Protein AF-U6J252-F1 (afdb_monomer)

pLDDT: mean 81.03, std 19.8, range [37.69, 96.62]

Foldseek 3Di:
DDDPPPPPCVLPPPDDDDDDDDDPCPVLDDCLVVLLSVCVVVPHDNDDDSVVSSVVRVVVVVVVVVLVVQLCVVDDPPDGDPVSSLVVCVVPVVSNVVSVVVVVVVVVVVVVVVVVVPPD

Nearest PDB structures (foldseek):
  7egd-assembly1_m  TM=9.680E-01  e=7.980E-07  Homo sapiens
  7v9s-assembly1_U  TM=6.572E-01  e=6.995E-01  Homo sapiens
  8vfz-assembly1_G  TM=6.528E-01  e=1.708E+00  Homo sapiens
  7xfh-assembly1_A  TM=8.106E-01  e=4.168E+00  Xenopus laevis

Mean predicted aligned error: 11.98 Å

Secondary structure (DSSP, 8-state):
-------GGGGG----------TTTTTS-SSHHHHHHHHHHTT--SS--HHHHHHHHHHHHHHHHHHHHHHHHHSBTTB--HHHHHHHHTTSHHHHHHHHHHHHHHHHHHHHHHHHHT--

Sequence (120 aa):
MANSELPSSDIFGVDGDQDASGSGDKKKHLFLK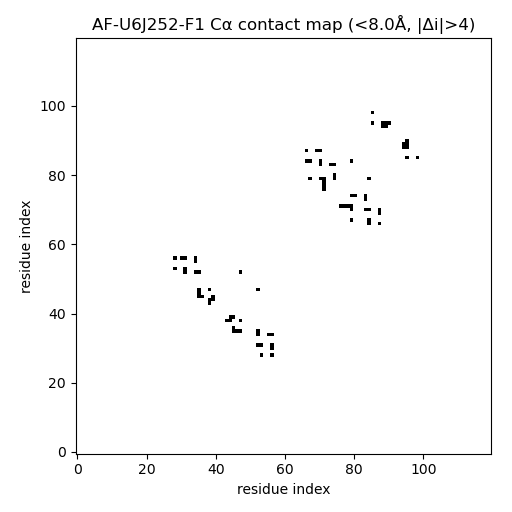DIRAMLYGFGDVENPLPETVAMVEEIAVQYILDMTRRSMEIGRVGKITVEDIAYLVRSDPRKFSRAKELLLLSEELNKAKKAFDNDF

Solvent-accessible surface area (backbone atoms only — not comparable to full-atom values): 7523 Å² total; per-residue (Å²): 139,79,88,78,78,76,70,78,66,67,85,71,62,81,73,75,94,78,81,92,83,72,97,76,63,68,81,79,60,87,49,56,71,59,48,45,54,48,42,30,75,75,71,49,58,86,78,64,57,69,67,57,40,52,51,53,47,52,53,50,53,51,51,50,52,56,49,53,53,54,24,47,74,75,40,53,86,96,49,80,54,70,64,39,51,52,59,70,41,54,84,39,66,67,61,32,52,50,52,53,53,54,52,53,51,53,49,52,52,53,52,53,54,55,55,63,69,68,75,113

Structure (mmCIF, N/CA/C/O backbone):
data_AF-U6J252-F1
#
_entry.id   AF-U6J252-F1
#
loop_
_atom_site.group_PDB
_atom_site.id
_atom_site.type_symbol
_atom_site.label_atom_id
_atom_site.label_alt_id
_atom_site.label_comp_id
_atom_site.label_asym_id
_atom_site.label_entity_id
_atom_site.label_seq_id
_atom_site.pdbx_PDB_ins_code
_atom_site.Cartn_x
_atom_site.Cartn_y
_atom_site.Cartn_z
_atom_site.occupancy
_atom_site.B_iso_or_equiv
_atom_site.auth_seq_id
_atom_site.auth_comp_id
_atom_site.auth_asym_id
_atom_site.auth_atom_id
_atom_site.pdbx_PDB_model_num
ATOM 1 N N . MET A 1 1 ? 26.983 24.052 -18.648 1.00 41.78 1 MET A N 1
ATOM 2 C CA . MET A 1 1 ? 26.244 24.050 -17.370 1.00 41.78 1 MET A CA 1
ATOM 3 C C . MET A 1 1 ? 24.883 24.658 -17.647 1.00 41.78 1 MET A C 1
ATOM 5 O O . MET A 1 1 ? 24.788 25.870 -17.754 1.00 41.78 1 MET A O 1
ATOM 9 N N . ALA A 1 2 ? 23.877 23.822 -17.887 1.00 40.25 2 ALA A N 1
ATOM 10 C CA . ALA A 1 2 ? 22.489 24.252 -17.997 1.00 40.25 2 ALA A CA 1
ATOM 11 C C . ALA A 1 2 ? 21.731 23.495 -16.907 1.00 40.25 2 ALA A C 1
ATOM 13 O O . ALA A 1 2 ? 21.535 22.288 -17.018 1.00 40.25 2 ALA A O 1
ATOM 14 N N . ASN A 1 3 ? 21.424 24.193 -15.816 1.00 46.53 3 ASN A N 1
ATOM 15 C CA . ASN A 1 3 ? 20.520 23.704 -14.787 1.00 46.53 3 ASN A CA 1
ATOM 16 C C . ASN A 1 3 ? 19.107 23.789 -15.364 1.00 46.53 3 ASN A C 1
ATOM 18 O O . ASN A 1 3 ? 18.544 24.877 -15.448 1.00 46.53 3 ASN A O 1
ATOM 22 N N . SER A 1 4 ? 18.555 22.661 -15.800 1.00 54.59 4 SER A N 1
ATOM 23 C CA . SER A 1 4 ? 17.115 22.517 -15.995 1.00 54.59 4 SER A CA 1
ATOM 24 C C . SER A 1 4 ? 16.532 21.958 -14.701 1.00 54.59 4 SER A C 1
ATOM 26 O O . SER A 1 4 ? 16.404 20.745 -14.537 1.00 54.59 4 SER A O 1
ATOM 28 N N . GLU A 1 5 ? 16.258 22.847 -13.748 1.00 51.69 5 GLU A N 1
ATOM 29 C CA . GLU A 1 5 ? 15.379 22.527 -12.626 1.00 51.69 5 GLU A CA 1
ATOM 30 C C . GLU A 1 5 ? 13.994 22.232 -13.210 1.00 51.69 5 GLU A C 1
ATOM 32 O O . GLU A 1 5 ? 13.356 23.104 -13.801 1.00 51.69 5 GLU A O 1
ATOM 37 N N . LEU A 1 6 ? 13.570 20.971 -13.121 1.00 52.50 6 LEU A N 1
ATOM 38 C CA . LEU A 1 6 ? 12.207 20.570 -13.450 1.00 52.50 6 LEU A CA 1
ATOM 39 C C . LEU A 1 6 ? 11.259 21.269 -12.462 1.00 52.50 6 LEU A C 1
ATOM 41 O O . LEU A 1 6 ? 11.499 21.195 -11.252 1.00 52.50 6 LEU A O 1
ATOM 45 N N . PRO A 1 7 ? 10.210 21.964 -12.930 1.00 41.97 7 PRO A N 1
ATOM 46 C CA . PRO A 1 7 ? 9.266 22.610 -12.035 1.00 41.97 7 PRO A CA 1
ATOM 47 C C . PRO A 1 7 ? 8.519 21.554 -11.210 1.00 41.97 7 PRO A C 1
ATOM 49 O O . PRO A 1 7 ? 7.926 20.619 -11.741 1.00 41.97 7 PRO A O 1
ATOM 52 N N . SER A 1 8 ? 8.509 21.730 -9.887 1.00 52.59 8 SER A N 1
ATOM 53 C CA . SER A 1 8 ? 7.848 20.841 -8.916 1.00 52.59 8 SER A CA 1
ATOM 54 C C . SER A 1 8 ? 6.324 20.703 -9.094 1.00 52.59 8 SER A C 1
ATOM 56 O O . SER A 1 8 ? 5.690 19.976 -8.331 1.00 52.59 8 SER A O 1
ATOM 58 N N . SER A 1 9 ? 5.722 21.400 -10.063 1.00 44.91 9 SER A N 1
ATOM 59 C CA . SER A 1 9 ? 4.288 21.359 -10.368 1.00 44.91 9 SER A CA 1
ATOM 60 C C . SER A 1 9 ? 3.827 20.031 -10.965 1.00 44.91 9 SER A C 1
ATOM 62 O O . SER A 1 9 ? 2.656 19.689 -10.820 1.00 44.91 9 SER A O 1
ATOM 64 N N . ASP A 1 10 ? 4.732 19.263 -11.573 1.00 47.28 10 ASP A N 1
ATOM 65 C CA . ASP A 1 10 ? 4.345 18.078 -12.349 1.00 47.28 10 ASP A CA 1
ATOM 66 C C . ASP A 1 10 ? 4.306 16.795 -11.501 1.00 47.28 10 ASP A C 1
ATOM 68 O O . ASP A 1 10 ? 3.732 15.790 -11.910 1.00 47.28 10 ASP A O 1
ATOM 72 N N . ILE A 1 11 ? 4.832 16.831 -10.270 1.00 52.94 11 ILE A N 1
ATOM 73 C CA . ILE A 1 11 ? 4.770 15.691 -9.333 1.00 52.94 11 ILE A CA 1
ATOM 74 C C . ILE A 1 11 ? 3.345 15.460 -8.799 1.00 52.94 11 ILE A C 1
ATOM 76 O O . ILE A 1 11 ? 2.997 14.334 -8.447 1.00 52.94 11 ILE A O 1
ATOM 80 N N . PHE A 1 12 ? 2.506 16.499 -8.764 1.00 42.56 12 PHE A N 1
ATOM 81 C CA . PHE A 1 12 ? 1.116 16.422 -8.296 1.00 42.56 12 PHE A CA 1
ATOM 82 C C . PHE A 1 12 ? 0.128 16.972 -9.329 1.00 42.56 12 PHE A C 1
ATOM 84 O O . PHE A 1 12 ? -0.877 17.583 -8.963 1.00 42.56 12 PHE A O 1
ATOM 91 N N . GLY A 1 13 ? 0.411 16.757 -10.618 1.00 38.47 13 GLY A N 1
ATOM 92 C CA . GLY A 1 13 ? -0.493 17.093 -11.713 1.00 38.47 13 GLY A CA 1
ATOM 93 C C . GLY A 1 13 ? -1.858 16.417 -11.548 1.00 38.47 13 GLY A C 1
ATOM 94 O O . GLY A 1 13 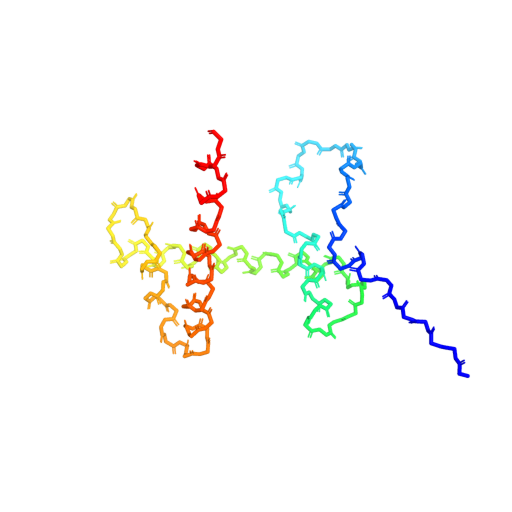? -2.071 15.267 -11.943 1.00 38.47 13 GLY A O 1
ATOM 95 N N . VAL A 1 14 ? -2.807 17.152 -10.963 1.00 47.25 14 VAL A N 1
ATOM 96 C CA . VAL A 1 14 ? -4.243 16.915 -11.122 1.00 47.25 14 VAL A CA 1
ATOM 97 C C . VAL A 1 14 ? -4.568 17.266 -12.570 1.00 47.25 14 VAL A C 1
ATOM 99 O O . VAL A 1 14 ? -5.010 18.370 -12.876 1.00 47.25 14 VAL A O 1
ATOM 102 N N . ASP A 1 15 ? -4.287 16.337 -13.482 1.00 48.25 15 ASP A N 1
ATOM 103 C CA . ASP A 1 15 ? -4.800 16.441 -14.842 1.00 48.25 15 ASP A CA 1
ATOM 104 C C . ASP A 1 15 ? -6.308 16.256 -14.783 1.00 48.25 15 ASP A C 1
ATOM 106 O O . ASP A 1 15 ? -6.813 15.217 -14.346 1.00 48.25 15 ASP A O 1
ATOM 110 N N . GLY A 1 16 ? -7.002 17.312 -15.193 1.00 42.09 16 GLY A N 1
ATOM 111 C CA . GLY A 1 16 ? -8.436 17.320 -15.387 1.00 42.09 16 GLY A CA 1
ATOM 112 C C . GLY A 1 16 ? -8.872 16.198 -16.322 1.00 42.09 16 GLY A C 1
ATOM 113 O O . GLY A 1 16 ? -8.237 15.906 -17.333 1.00 42.09 16 GLY A O 1
ATOM 114 N N . ASP A 1 17 ? -9.989 15.592 -15.945 1.00 49.16 17 ASP A N 1
ATOM 115 C CA . ASP A 1 17 ? -10.682 14.524 -16.645 1.00 49.16 17 ASP A CA 1
ATOM 116 C C . ASP A 1 17 ? -11.110 15.001 -18.048 1.00 49.16 17 ASP A C 1
ATOM 118 O O . ASP A 1 17 ? -12.116 15.694 -18.215 1.00 49.16 17 ASP A O 1
ATOM 122 N N . GLN A 1 18 ? -10.322 14.664 -19.069 1.00 48.84 18 GLN A N 1
ATOM 123 C CA . GLN A 1 18 ? -10.722 14.713 -20.474 1.00 48.84 18 GLN A CA 1
ATOM 124 C C . GLN A 1 18 ? -10.250 13.425 -21.145 1.00 48.84 18 GLN A C 1
ATOM 126 O O . GLN A 1 18 ? -9.094 13.304 -21.523 1.00 48.84 18 GLN A O 1
ATOM 131 N N . ASP A 1 19 ? -11.145 12.431 -21.194 1.00 40.19 19 ASP A N 1
ATOM 132 C CA . ASP A 1 19 ? -11.580 11.826 -22.460 1.00 40.19 19 ASP A CA 1
ATOM 133 C C . ASP A 1 19 ? -12.733 10.811 -22.264 1.00 40.19 19 ASP A C 1
ATOM 135 O O . ASP A 1 19 ? -12.671 9.795 -21.553 1.00 40.19 19 ASP A O 1
ATOM 139 N N . ALA A 1 20 ? -13.846 11.101 -22.942 1.00 54.34 20 ALA A N 1
ATOM 140 C CA . ALA A 1 20 ? -14.987 10.213 -23.138 1.00 54.34 20 ALA A CA 1
ATOM 141 C C . ALA A 1 20 ? -14.618 9.128 -24.170 1.00 54.34 20 ALA A C 1
ATOM 143 O O . ALA A 1 20 ? -14.173 9.439 -25.268 1.00 54.34 20 ALA A O 1
ATOM 144 N N . SER A 1 21 ? -14.760 7.831 -23.874 1.00 41.72 21 SER A N 1
ATOM 145 C CA . SER A 1 21 ? -15.844 6.990 -24.422 1.00 41.72 21 SER A CA 1
ATOM 146 C C . SER A 1 21 ? -15.601 5.516 -24.027 1.00 41.72 21 SER A C 1
ATOM 148 O O . SER A 1 21 ? -14.462 5.064 -24.013 1.00 41.72 21 SER A O 1
ATOM 150 N N . GLY A 1 22 ? -16.656 4.768 -23.667 1.00 37.69 22 GLY A N 1
ATOM 151 C CA . GLY A 1 22 ? -16.598 3.321 -23.365 1.00 37.69 22 GLY A CA 1
ATOM 152 C C . GLY A 1 22 ? -17.063 2.953 -21.947 1.00 37.69 22 GLY A C 1
ATOM 153 O O . GLY A 1 22 ? -16.313 3.061 -20.983 1.00 37.69 22 GLY A O 1
ATOM 154 N N . SER A 1 23 ? -18.320 2.520 -21.807 1.00 49.50 23 SER A N 1
ATOM 155 C CA . SER A 1 23 ? -19.029 2.340 -20.522 1.00 49.50 23 SER A CA 1
ATOM 156 C C . SER A 1 23 ? -18.938 0.919 -19.915 1.00 49.50 23 SER A C 1
ATOM 158 O O . SER A 1 23 ? -19.748 0.556 -19.069 1.00 49.50 23 SER A O 1
ATOM 160 N N . GLY A 1 24 ? -17.967 0.091 -20.326 1.00 48.09 24 GLY A N 1
ATOM 161 C CA . GLY A 1 24 ? -17.839 -1.306 -19.861 1.00 48.09 24 GLY A CA 1
ATOM 162 C C . GLY A 1 24 ? -16.556 -1.618 -19.084 1.00 48.09 24 GLY A C 1
ATOM 163 O O . GLY A 1 24 ? -16.600 -2.307 -18.067 1.00 48.09 24 GLY A O 1
ATOM 164 N N . ASP A 1 2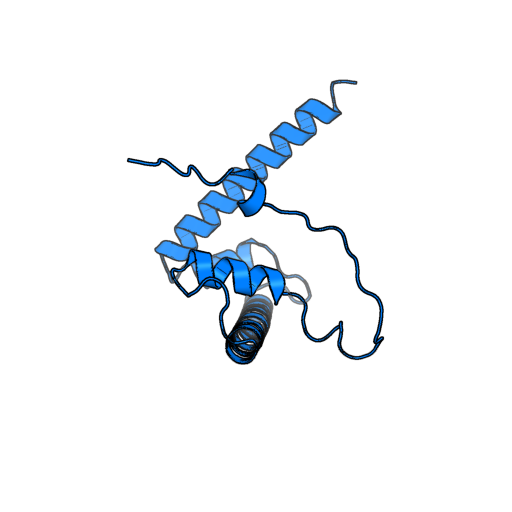5 ? -15.420 -1.074 -19.524 1.00 54.34 25 ASP A N 1
ATOM 165 C CA . ASP A 1 25 ? -14.096 -1.483 -19.031 1.00 54.34 25 ASP A CA 1
ATOM 166 C C . ASP A 1 25 ? -13.465 -0.506 -18.030 1.00 54.34 25 ASP A C 1
ATOM 168 O O . ASP A 1 25 ? -12.560 -0.888 -17.293 1.00 54.34 25 ASP A O 1
ATOM 172 N N . LYS A 1 26 ? -14.002 0.717 -17.896 1.00 52.66 26 LYS A N 1
ATOM 173 C CA . LYS A 1 26 ? -13.512 1.722 -16.928 1.00 52.66 26 LYS A CA 1
ATOM 174 C C . LYS A 1 26 ? -13.608 1.271 -15.463 1.00 52.66 26 LYS A C 1
ATOM 176 O O . LYS A 1 26 ? -12.914 1.807 -14.613 1.00 52.66 26 LYS A O 1
ATOM 181 N N . LYS A 1 27 ? -14.444 0.274 -15.149 1.00 54.84 27 LYS A N 1
ATOM 182 C CA . LYS A 1 27 ? -14.527 -0.306 -13.796 1.00 54.84 27 LYS A CA 1
ATOM 183 C C . LYS A 1 27 ? -13.387 -1.269 -13.458 1.00 54.84 27 LYS A C 1
ATOM 185 O O . LYS A 1 27 ? -13.247 -1.608 -12.288 1.00 54.84 27 LYS A O 1
ATOM 190 N N . LYS A 1 28 ? -12.625 -1.746 -14.449 1.00 64.00 28 LYS A N 1
ATOM 191 C CA . LYS A 1 28 ? -11.588 -2.772 -14.248 1.00 64.00 28 LYS A CA 1
ATOM 192 C C . LYS A 1 28 ? -10.239 -2.194 -13.819 1.00 64.00 28 LYS A C 1
ATOM 194 O O . LYS A 1 28 ? -9.427 -2.939 -13.292 1.00 64.00 28 LYS A O 1
ATOM 199 N N . HIS A 1 29 ? -10.038 -0.892 -14.014 1.00 77.00 29 HIS A N 1
ATOM 200 C CA . HIS A 1 29 ? -8.740 -0.243 -13.882 1.00 77.00 29 HIS A CA 1
ATOM 201 C C . HIS A 1 29 ? -8.867 1.067 -13.099 1.00 77.00 29 HIS A C 1
ATOM 203 O O . HIS A 1 29 ? -9.102 2.130 -13.670 1.00 77.00 29 HIS A O 1
ATOM 209 N N . LEU A 1 30 ? -8.778 0.962 -11.775 1.00 84.38 30 LEU A N 1
ATOM 210 C CA . LEU A 1 30 ? -8.963 2.059 -10.821 1.00 84.38 30 LEU A CA 1
ATOM 211 C C . LEU A 1 30 ? -7.650 2.788 -10.520 1.00 84.38 30 LEU A C 1
ATOM 213 O O . LEU A 1 30 ? -7.679 3.969 -10.191 1.00 84.38 30 LEU A O 1
ATOM 217 N N . PHE A 1 31 ? -6.514 2.094 -10.628 1.00 91.31 31 PHE A N 1
ATOM 218 C CA . PHE A 1 31 ? -5.229 2.560 -10.106 1.00 91.31 31 PHE A CA 1
ATOM 219 C C . PHE A 1 31 ? -4.151 2.734 -11.178 1.00 91.31 31 PHE A C 1
ATOM 221 O O . PHE A 1 31 ? -3.015 3.034 -10.833 1.00 91.31 31 PHE A O 1
ATOM 228 N N . LEU A 1 32 ? -4.448 2.573 -12.475 1.00 91.25 32 LEU A N 1
ATOM 229 C CA . LEU A 1 32 ? -3.413 2.590 -13.525 1.00 91.25 32 LEU A CA 1
ATOM 230 C C . LEU A 1 32 ? -2.539 3.856 -13.519 1.00 91.25 32 LEU A C 1
ATOM 232 O O . LEU A 1 32 ? -1.319 3.752 -13.657 1.00 91.25 32 LEU A O 1
ATOM 236 N N . LYS A 1 33 ? -3.140 5.046 -13.357 1.00 91.81 33 LYS A N 1
ATOM 237 C CA . LYS A 1 33 ? -2.388 6.315 -13.319 1.00 91.81 33 LYS A CA 1
ATOM 238 C C . LYS A 1 33 ? -1.466 6.364 -12.097 1.00 91.81 33 LYS A C 1
ATOM 240 O O . LYS A 1 33 ? -0.279 6.652 -12.237 1.00 91.81 33 LYS A O 1
ATOM 245 N N . ASP A 1 34 ? -1.993 6.012 -10.929 1.00 94.44 34 ASP A N 1
ATOM 246 C CA . ASP A 1 34 ? -1.252 6.044 -9.666 1.00 94.44 34 ASP A CA 1
ATOM 247 C C . ASP A 1 34 ? -0.148 4.981 -9.624 1.00 94.44 34 ASP A C 1
ATOM 249 O O . ASP A 1 34 ? 0.962 5.252 -9.175 1.00 94.44 34 ASP A O 1
ATOM 253 N N . ILE A 1 35 ? -0.417 3.779 -10.144 1.00 95.44 35 ILE A N 1
ATOM 254 C CA . ILE A 1 35 ? 0.556 2.684 -10.241 1.00 95.44 35 ILE A CA 1
ATOM 255 C C . ILE A 1 35 ? 1.709 3.091 -11.155 1.00 95.44 35 ILE A C 1
ATOM 257 O O . ILE A 1 35 ? 2.859 2.860 -10.797 1.00 95.44 35 ILE A O 1
ATOM 261 N N . ARG A 1 36 ? 1.441 3.753 -12.289 1.00 94.38 36 ARG A N 1
ATOM 262 C CA . ARG A 1 36 ? 2.503 4.269 -13.167 1.00 94.38 36 ARG A CA 1
ATOM 263 C C . ARG A 1 36 ? 3.412 5.257 -12.434 1.00 94.38 36 ARG A C 1
ATOM 265 O O . ARG A 1 36 ? 4.630 5.102 -12.473 1.00 94.38 36 ARG A O 1
ATOM 272 N N . ALA A 1 37 ? 2.827 6.231 -11.736 1.00 94.75 37 ALA A N 1
ATOM 273 C CA . ALA A 1 37 ? 3.591 7.206 -10.960 1.00 94.75 37 ALA A CA 1
ATOM 274 C C . ALA A 1 37 ? 4.385 6.539 -9.822 1.00 94.75 37 ALA A C 1
ATOM 276 O O . ALA A 1 37 ? 5.543 6.883 -9.584 1.00 94.75 37 ALA A O 1
ATOM 277 N N . MET A 1 38 ? 3.798 5.543 -9.151 1.00 96.00 38 MET A N 1
ATOM 278 C CA . MET A 1 38 ? 4.486 4.772 -8.117 1.00 96.00 38 MET A CA 1
ATOM 279 C C . MET A 1 38 ? 5.666 3.984 -8.682 1.00 96.00 38 MET A C 1
ATOM 281 O O . MET A 1 38 ? 6.735 4.036 -8.085 1.00 96.00 38 MET A O 1
ATOM 285 N N . LEU A 1 39 ? 5.509 3.290 -9.815 1.00 96.25 39 LEU A N 1
ATOM 286 C CA . LEU A 1 39 ? 6.598 2.534 -10.447 1.00 96.25 39 LEU A CA 1
ATOM 287 C C . LEU A 1 39 ? 7.802 3.438 -10.728 1.00 96.25 39 LEU A C 1
ATOM 289 O O . LEU A 1 39 ? 8.913 3.114 -10.309 1.00 96.25 39 LEU A O 1
ATOM 293 N N . TYR A 1 40 ? 7.570 4.616 -11.313 1.00 96.25 40 TYR A N 1
ATOM 294 C CA . TYR A 1 40 ? 8.619 5.621 -11.490 1.00 96.25 40 TYR A CA 1
ATOM 295 C C . TYR A 1 40 ? 9.234 6.065 -10.151 1.00 96.25 40 TYR A C 1
ATOM 297 O O . TYR A 1 40 ? 10.454 6.097 -10.001 1.00 96.25 40 TYR A O 1
ATOM 305 N N . GLY A 1 41 ? 8.408 6.319 -9.130 1.00 96.38 41 GLY A N 1
ATOM 306 C CA . GLY A 1 41 ? 8.870 6.656 -7.777 1.00 96.38 41 GLY A CA 1
ATOM 307 C C . GLY A 1 41 ? 9.699 5.557 -7.095 1.00 96.38 41 GLY A C 1
ATOM 308 O O . GLY A 1 41 ? 10.529 5.856 -6.236 1.00 96.38 41 GLY A O 1
ATOM 309 N N . PHE A 1 42 ? 9.520 4.295 -7.494 1.00 94.81 42 PHE A N 1
ATOM 310 C CA . PHE A 1 42 ? 10.339 3.154 -7.071 1.00 94.81 42 PHE A CA 1
ATOM 311 C C . PHE A 1 42 ? 11.590 2.939 -7.941 1.00 94.81 42 PHE A C 1
ATOM 313 O O . PHE A 1 42 ? 12.365 2.022 -7.665 1.00 94.81 42 PHE A O 1
ATOM 320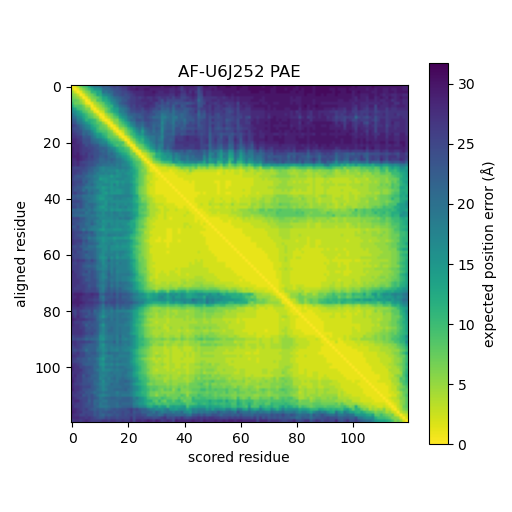 N N . GLY A 1 43 ? 11.826 3.799 -8.935 1.00 95.75 43 GLY A N 1
ATOM 321 C CA . GLY A 1 43 ? 13.007 3.780 -9.797 1.00 95.75 43 GLY A CA 1
ATOM 322 C C . GLY A 1 43 ? 12.825 3.040 -11.124 1.00 95.75 43 GLY A C 1
ATOM 323 O O . GLY A 1 43 ? 13.825 2.723 -11.766 1.00 95.75 43 GLY A O 1
ATOM 324 N N . ASP A 1 44 ? 11.587 2.744 -11.527 1.00 95.12 44 ASP A N 1
ATOM 325 C CA . ASP A 1 44 ? 11.286 2.245 -12.873 1.00 95.12 44 ASP A CA 1
ATOM 326 C C . ASP A 1 44 ? 11.386 3.371 -13.926 1.00 95.12 44 ASP A C 1
ATOM 328 O O . ASP A 1 44 ? 11.612 4.543 -13.611 1.00 95.12 44 ASP A O 1
ATOM 332 N N . VAL A 1 45 ? 11.220 3.023 -15.201 1.00 95.56 45 VAL A N 1
ATOM 333 C CA . VAL A 1 45 ? 11.164 3.987 -16.305 1.00 95.56 45 VAL A CA 1
ATOM 334 C C . VAL A 1 45 ? 9.920 4.877 -16.215 1.00 95.56 45 VAL A C 1
ATOM 336 O O . VAL A 1 45 ? 8.892 4.485 -15.673 1.00 95.56 45 VAL A O 1
ATOM 339 N N . GLU A 1 46 ? 9.992 6.076 -16.795 1.00 92.38 46 GLU A N 1
ATOM 340 C CA . GLU A 1 46 ? 8.892 7.058 -16.790 1.00 92.38 46 GLU A CA 1
ATOM 341 C C . GLU A 1 46 ? 7.615 6.529 -17.471 1.00 92.38 46 GLU A C 1
ATOM 343 O O . GLU A 1 46 ? 6.501 6.756 -17.002 1.00 92.38 46 GLU A O 1
ATOM 348 N N . ASN A 1 47 ? 7.784 5.764 -18.553 1.00 92.69 47 ASN A N 1
ATOM 349 C CA . ASN A 1 47 ? 6.694 5.158 -19.315 1.00 92.69 47 ASN A CA 1
ATOM 350 C C . ASN A 1 47 ? 6.831 3.625 -19.324 1.00 92.69 47 ASN A C 1
ATOM 352 O O . ASN A 1 47 ? 7.312 3.060 -20.311 1.00 92.69 47 ASN A O 1
ATOM 356 N N . PRO A 1 48 ? 6.447 2.942 -18.228 1.00 94.88 48 PRO A N 1
ATOM 357 C CA . PRO A 1 48 ? 6.470 1.488 -18.153 1.00 94.88 48 PRO A CA 1
ATOM 358 C C . PRO A 1 48 ? 5.425 0.880 -19.094 1.00 94.88 48 PRO A C 1
ATOM 360 O O . PRO A 1 48 ? 4.431 1.521 -19.454 1.00 94.88 48 PRO A O 1
ATOM 363 N N . LEU A 1 49 ? 5.641 -0.379 -19.482 1.00 95.62 49 LEU A N 1
ATOM 364 C CA . LEU A 1 49 ? 4.730 -1.102 -20.371 1.00 95.62 49 LEU A CA 1
ATOM 365 C C . LEU A 1 49 ? 3.311 -1.160 -19.770 1.00 95.62 49 LEU A C 1
ATOM 367 O O . LEU A 1 49 ? 3.180 -1.474 -18.581 1.00 95.62 49 LEU A O 1
ATOM 371 N N . PRO A 1 50 ? 2.248 -0.902 -20.557 1.00 93.62 50 PRO A N 1
ATOM 372 C CA . PRO A 1 50 ? 0.868 -0.962 -20.072 1.00 93.62 50 PRO A CA 1
ATOM 373 C C . PRO A 1 50 ? 0.517 -2.291 -19.396 1.00 93.62 50 PRO A C 1
ATOM 375 O O . PRO A 1 50 ? -0.190 -2.306 -18.390 1.00 93.62 50 PRO A O 1
ATOM 378 N N . GLU A 1 51 ? 1.058 -3.396 -19.904 1.00 94.69 51 GLU A N 1
ATOM 379 C CA . GLU A 1 51 ? 0.871 -4.742 -19.370 1.00 94.69 51 GLU A CA 1
ATOM 380 C C . GLU A 1 51 ? 1.482 -4.888 -17.971 1.00 94.69 51 GLU A C 1
ATOM 382 O O . GLU A 1 51 ? 0.872 -5.502 -17.097 1.00 94.69 51 GLU A O 1
ATOM 387 N N . THR A 1 52 ? 2.647 -4.278 -17.725 1.00 95.19 52 THR A N 1
ATOM 388 C CA . THR A 1 52 ? 3.281 -4.260 -16.398 1.00 95.19 52 THR A CA 1
ATOM 389 C C . THR A 1 52 ? 2.426 -3.487 -15.403 1.00 95.19 52 THR A C 1
ATOM 391 O O . THR A 1 52 ? 2.176 -3.971 -14.302 1.00 95.19 52 THR A O 1
ATOM 394 N N . VAL A 1 53 ? 1.929 -2.308 -15.792 1.00 95.44 53 VAL A N 1
ATOM 395 C CA . VAL A 1 53 ? 1.059 -1.492 -14.928 1.00 95.44 53 VAL A CA 1
ATOM 396 C C . VAL A 1 53 ? -0.222 -2.258 -14.583 1.00 95.44 53 VAL A C 1
ATOM 398 O O . VAL A 1 53 ? -0.593 -2.327 -13.412 1.00 95.44 53 VAL A O 1
ATOM 401 N N . ALA A 1 54 ? -0.861 -2.885 -15.576 1.00 94.50 54 ALA A N 1
ATOM 402 C CA . ALA A 1 54 ? -2.074 -3.676 -15.378 1.00 94.50 54 ALA A CA 1
ATOM 403 C C . ALA A 1 54 ? -1.836 -4.902 -14.478 1.00 94.50 54 ALA A C 1
ATOM 405 O O . ALA A 1 54 ? -2.643 -5.187 -13.595 1.00 94.50 54 ALA A O 1
ATOM 406 N N . MET A 1 55 ? -0.708 -5.597 -14.644 1.00 95.25 55 MET A N 1
ATOM 407 C CA . MET A 1 55 ? -0.347 -6.737 -13.797 1.00 95.25 55 MET A CA 1
ATOM 408 C C . MET A 1 55 ? -0.095 -6.313 -12.344 1.00 95.25 55 MET A C 1
ATOM 410 O O . MET A 1 55 ? -0.549 -6.977 -11.413 1.00 95.25 55 MET A O 1
ATOM 414 N N . VAL A 1 56 ? 0.616 -5.203 -12.124 1.00 96.00 56 VAL A N 1
ATOM 415 C CA . VAL A 1 56 ? 0.874 -4.686 -10.770 1.00 96.00 56 VAL A CA 1
ATOM 416 C C . VAL A 1 56 ? -0.426 -4.231 -10.107 1.00 96.00 56 VAL A C 1
ATOM 418 O O . VAL A 1 56 ? -0.613 -4.472 -8.914 1.00 96.00 56 VAL A O 1
ATOM 421 N N . GLU A 1 57 ? -1.349 -3.638 -10.866 1.00 94.94 57 GLU A N 1
ATOM 422 C CA . GLU A 1 57 ? -2.690 -3.324 -10.375 1.00 94.94 57 GLU A CA 1
ATOM 423 C C . GLU A 1 57 ? -3.441 -4.586 -9.925 1.00 94.94 57 GLU A C 1
ATOM 425 O O . GLU A 1 57 ? -3.973 -4.610 -8.814 1.00 94.94 57 GLU A O 1
ATOM 430 N N . GLU A 1 58 ? -3.443 -5.651 -10.728 1.00 94.81 58 GLU A N 1
ATOM 431 C CA . GLU A 1 58 ? -4.092 -6.917 -10.366 1.00 94.81 58 GLU A CA 1
ATOM 432 C C . GLU A 1 58 ? -3.503 -7.505 -9.073 1.00 94.81 58 GLU A C 1
ATOM 434 O O . GLU A 1 58 ? -4.244 -7.877 -8.158 1.00 94.81 58 GLU A O 1
ATOM 439 N N . ILE A 1 59 ? -2.171 -7.507 -8.944 1.00 96.62 59 ILE A N 1
ATOM 440 C CA . ILE A 1 59 ? -1.474 -7.959 -7.731 1.00 96.62 59 ILE A CA 1
ATOM 441 C C . ILE A 1 59 ? -1.867 -7.100 -6.521 1.00 96.62 59 ILE A C 1
ATOM 443 O O . ILE A 1 59 ? -2.104 -7.634 -5.434 1.00 96.62 59 ILE A O 1
ATOM 447 N N . ALA A 1 60 ? -1.951 -5.779 -6.686 1.00 95.19 60 ALA A N 1
ATOM 448 C CA . ALA A 1 60 ? -2.325 -4.863 -5.614 1.00 95.19 60 ALA A CA 1
ATOM 449 C C . ALA A 1 60 ? -3.773 -5.087 -5.151 1.00 95.19 60 ALA A C 1
ATOM 451 O O . ALA A 1 60 ? -4.030 -5.171 -3.947 1.00 95.19 60 ALA A O 1
ATOM 452 N N . VAL A 1 61 ? -4.713 -5.245 -6.088 1.00 94.69 61 VAL A N 1
ATOM 453 C CA . VAL A 1 61 ? -6.117 -5.557 -5.784 1.00 94.69 61 VAL A CA 1
ATOM 454 C C . VAL A 1 61 ? -6.221 -6.892 -5.053 1.00 94.69 61 VAL A C 1
ATOM 456 O O . VAL A 1 61 ? -6.872 -6.970 -4.009 1.00 94.69 61 VAL A O 1
ATOM 459 N N . GLN A 1 62 ? -5.537 -7.928 -5.541 1.00 96.25 62 GLN A N 1
ATOM 460 C CA . GLN A 1 62 ? -5.526 -9.241 -4.902 1.00 96.25 62 GLN A CA 1
ATOM 461 C C . GLN A 1 62 ? -4.960 -9.171 -3.476 1.00 96.25 62 GLN A C 1
ATOM 463 O O . GLN A 1 62 ? -5.544 -9.726 -2.544 1.00 96.25 62 GLN A O 1
ATOM 468 N N . TYR A 1 63 ? -3.877 -8.418 -3.274 1.00 95.56 63 TYR A N 1
ATOM 469 C CA . TYR A 1 63 ? -3.305 -8.193 -1.949 1.00 95.56 63 TYR A CA 1
ATOM 470 C C . TYR A 1 63 ? -4.293 -7.515 -0.992 1.00 95.56 63 TYR A C 1
ATOM 472 O O . TYR A 1 63 ? -4.417 -7.942 0.159 1.00 95.56 63 TYR A O 1
ATOM 480 N N . ILE A 1 64 ? -5.015 -6.485 -1.453 1.00 94.38 64 ILE A N 1
ATOM 481 C CA . ILE A 1 64 ? -6.042 -5.803 -0.655 1.00 94.38 64 ILE A CA 1
ATOM 482 C C . ILE A 1 64 ? -7.149 -6.789 -0.278 1.00 94.38 64 ILE A C 1
ATOM 484 O O . ILE A 1 64 ? -7.479 -6.895 0.901 1.00 94.38 64 ILE A O 1
ATOM 488 N N . LEU A 1 65 ? -7.666 -7.562 -1.237 1.00 94.88 65 LEU A N 1
ATOM 489 C CA . LEU A 1 65 ? -8.707 -8.563 -0.985 1.00 94.88 65 LEU A CA 1
ATOM 490 C C . LEU A 1 65 ? -8.274 -9.591 0.065 1.00 94.88 65 LEU A C 1
ATOM 492 O O . LEU A 1 65 ? -9.026 -9.877 1.000 1.00 94.88 65 LEU A O 1
ATOM 496 N N . ASP A 1 66 ? -7.059 -10.120 -0.047 1.00 95.12 66 ASP A N 1
ATOM 497 C CA . ASP A 1 66 ? -6.546 -11.118 0.892 1.00 95.12 66 ASP A CA 1
ATOM 498 C C . ASP A 1 66 ? -6.215 -10.525 2.263 1.00 95.12 66 ASP A C 1
ATOM 500 O O . ASP A 1 66 ? -6.317 -11.220 3.276 1.00 95.12 66 ASP A O 1
ATOM 504 N N . MET A 1 67 ? -5.826 -9.250 2.329 1.00 93.81 67 MET A N 1
ATOM 505 C CA . MET A 1 67 ? -5.680 -8.536 3.596 1.00 93.81 67 MET A CA 1
ATOM 506 C C . MET A 1 67 ? -7.045 -8.349 4.267 1.00 93.81 67 MET A C 1
ATOM 508 O O . MET A 1 67 ? -7.207 -8.704 5.430 1.00 93.81 67 MET A O 1
ATOM 512 N N . THR A 1 68 ? -8.048 -7.872 3.524 1.00 93.25 68 THR A N 1
ATOM 513 C CA . THR A 1 68 ? -9.419 -7.668 4.014 1.00 93.25 68 THR A CA 1
ATOM 514 C C . THR A 1 68 ? -10.033 -8.971 4.522 1.00 93.25 68 THR A C 1
ATOM 516 O O . THR A 1 68 ? -10.615 -8.985 5.604 1.00 93.25 68 THR A O 1
ATOM 519 N N . ARG A 1 69 ? -9.868 -10.083 3.794 1.00 93.12 69 ARG A N 1
ATOM 520 C CA . ARG A 1 69 ? -10.330 -11.414 4.226 1.00 93.12 69 ARG A CA 1
ATOM 521 C C . ARG A 1 69 ? -9.710 -11.833 5.554 1.00 93.12 69 ARG A C 1
ATOM 523 O O . ARG A 1 69 ? -10.442 -12.143 6.487 1.00 93.12 69 ARG A O 1
ATOM 530 N N . ARG A 1 70 ? -8.383 -11.741 5.670 1.00 92.88 70 ARG A N 1
ATOM 531 C CA . ARG A 1 70 ? -7.670 -12.049 6.919 1.00 92.88 70 ARG A CA 1
ATOM 532 C C . ARG A 1 70 ? -8.090 -11.135 8.071 1.00 92.88 70 ARG A C 1
ATOM 534 O O . ARG A 1 70 ? -8.202 -11.595 9.201 1.00 92.88 70 ARG A O 1
ATOM 541 N N . SER A 1 71 ? -8.362 -9.856 7.805 1.00 92.25 71 SER A N 1
ATOM 542 C CA . SER A 1 71 ? -8.852 -8.935 8.838 1.00 92.25 71 SER A CA 1
ATOM 543 C C . SER A 1 71 ? -10.240 -9.329 9.340 1.00 92.25 71 SER A C 1
ATOM 545 O O . SER A 1 71 ? -10.488 -9.241 10.538 1.00 92.25 71 SER A O 1
ATOM 547 N N . MET A 1 72 ? -11.127 -9.809 8.461 1.00 90.44 72 MET A N 1
ATOM 548 C CA . MET A 1 72 ? -12.461 -10.282 8.858 1.00 90.44 72 MET A CA 1
ATOM 549 C C . MET A 1 72 ? -12.423 -11.541 9.731 1.00 90.44 72 MET A C 1
ATOM 551 O O . MET A 1 72 ? -13.324 -11.729 10.541 1.00 90.44 72 MET A O 1
ATOM 555 N N . GLU A 1 73 ? -11.408 -12.395 9.574 1.00 88.69 73 GLU A N 1
ATOM 556 C CA . GLU A 1 73 ? -11.244 -13.617 10.377 1.00 88.69 73 GLU A CA 1
ATOM 557 C C . GLU A 1 73 ? -10.788 -13.329 11.815 1.00 88.69 73 GLU A C 1
ATOM 559 O O . GLU A 1 73 ? -11.122 -14.078 12.731 1.00 88.69 73 GLU A O 1
ATOM 564 N N . ILE A 1 74 ? -10.024 -12.251 12.018 1.00 85.88 74 ILE A N 1
ATOM 565 C CA . ILE A 1 74 ? -9.469 -11.866 13.327 1.00 85.88 74 ILE A CA 1
ATOM 566 C C . ILE A 1 74 ? -10.392 -10.882 14.059 1.00 85.88 74 ILE A C 1
ATOM 568 O O . ILE A 1 74 ? -10.488 -10.914 15.287 1.00 85.88 74 ILE A O 1
ATOM 572 N N . GLY A 1 75 ? -11.040 -9.990 13.305 1.00 80.75 75 GLY A N 1
ATOM 573 C CA . GLY A 1 75 ? -11.882 -8.917 13.821 1.00 80.75 75 GLY A CA 1
ATOM 574 C C . GLY A 1 75 ? -13.301 -9.356 14.189 1.00 80.75 75 GLY A C 1
ATOM 575 O O . GLY A 1 75 ? -13.660 -10.534 14.222 1.00 80.75 75 GLY A O 1
ATOM 576 N N . ARG A 1 76 ? -14.158 -8.371 14.477 1.00 80.94 76 ARG A N 1
ATOM 577 C CA . ARG A 1 76 ? -15.586 -8.630 14.717 1.00 80.94 76 ARG A CA 1
ATOM 578 C C . ARG A 1 76 ? -16.298 -8.903 13.395 1.00 80.94 76 ARG A C 1
ATOM 580 O O . ARG A 1 76 ? -16.142 -8.161 12.428 1.00 80.94 76 ARG A O 1
ATOM 587 N N . VAL A 1 77 ? -17.164 -9.916 13.384 1.00 79.69 77 VAL A N 1
ATOM 588 C CA . VAL A 1 77 ? -17.977 -10.257 12.208 1.00 79.69 77 VAL A CA 1
ATOM 589 C C . VAL A 1 77 ? -18.755 -9.026 11.730 1.00 79.69 77 VAL A C 1
ATOM 591 O O . VAL A 1 77 ? -19.505 -8.415 12.492 1.00 79.69 77 VAL A O 1
ATOM 594 N N . GLY A 1 78 ? -18.560 -8.661 10.462 1.00 81.81 78 GLY A N 1
ATOM 595 C CA . GLY A 1 78 ? -19.264 -7.557 9.806 1.00 81.81 78 GLY A CA 1
ATOM 596 C C . GLY A 1 78 ? -18.634 -6.168 9.966 1.00 81.81 78 GLY A C 1
ATOM 597 O O . GLY A 1 78 ? -19.183 -5.213 9.420 1.00 81.81 78 GLY A O 1
ATOM 598 N N . LYS A 1 79 ? -17.498 -6.019 10.667 1.00 88.44 79 LYS A N 1
ATOM 599 C CA . LYS A 1 79 ? -16.786 -4.734 10.750 1.00 88.44 79 LYS A CA 1
ATOM 600 C C . LYS A 1 79 ? -15.273 -4.924 10.809 1.00 88.44 79 LYS A C 1
ATOM 602 O O . LYS A 1 79 ? -14.774 -5.578 11.713 1.00 88.44 79 LYS A O 1
ATOM 607 N N . ILE A 1 80 ? -14.566 -4.264 9.895 1.00 91.06 80 ILE A N 1
ATOM 608 C CA . ILE A 1 80 ? -13.102 -4.171 9.894 1.00 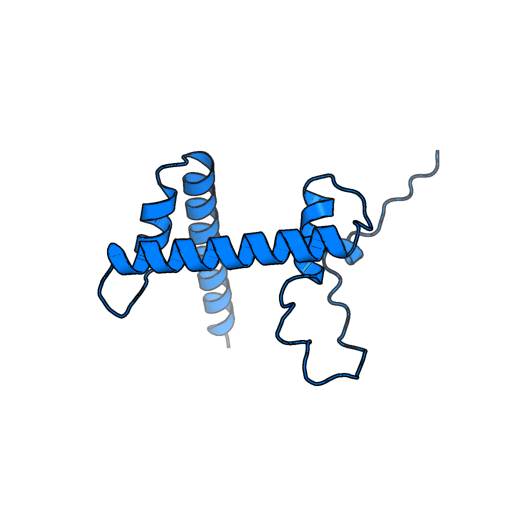91.06 80 ILE A CA 1
ATOM 609 C C . ILE A 1 80 ? -12.711 -2.815 10.474 1.00 91.06 80 ILE A C 1
ATOM 611 O O . ILE A 1 80 ? -13.240 -1.786 10.042 1.00 91.06 80 ILE A O 1
ATOM 615 N N . THR A 1 81 ? -11.807 -2.804 11.449 1.00 92.19 81 THR A N 1
ATOM 616 C CA . THR A 1 81 ? -11.240 -1.573 12.006 1.00 92.19 81 THR A CA 1
ATOM 617 C C . THR A 1 81 ? -9.788 -1.371 11.572 1.00 92.19 81 THR A C 1
ATOM 619 O O . THR A 1 81 ? -9.153 -2.250 10.987 1.00 92.19 81 THR A O 1
ATOM 622 N N . VAL A 1 82 ? -9.250 -0.175 11.828 1.00 91.56 82 VAL A N 1
ATOM 623 C CA . VAL A 1 82 ? -7.849 0.152 11.513 1.00 91.56 82 VAL A CA 1
ATOM 624 C C . VAL A 1 82 ? -6.899 -0.719 12.337 1.00 91.56 82 VAL A C 1
ATOM 626 O O . VAL A 1 82 ? -5.858 -1.147 11.842 1.00 91.56 82 VAL A O 1
ATOM 629 N N . GLU A 1 83 ? -7.281 -1.032 13.575 1.00 90.88 83 GLU A N 1
ATOM 630 C CA . GLU A 1 83 ? -6.527 -1.891 14.483 1.00 90.88 83 GLU A CA 1
ATOM 631 C C . GLU A 1 83 ? -6.392 -3.318 13.940 1.00 90.88 83 GLU A C 1
ATOM 633 O O . GLU A 1 83 ? -5.317 -3.902 14.068 1.00 90.88 83 GLU A O 1
ATOM 638 N N . ASP A 1 84 ? -7.423 -3.854 13.274 1.00 92.56 84 ASP A N 1
ATOM 639 C CA . ASP A 1 84 ? -7.384 -5.193 12.667 1.00 92.56 84 ASP A CA 1
ATOM 640 C C . ASP A 1 84 ? -6.327 -5.270 11.552 1.00 92.56 84 ASP A C 1
ATOM 642 O O . ASP A 1 84 ? -5.560 -6.233 11.457 1.00 92.56 84 ASP A O 1
ATOM 646 N N . ILE A 1 85 ? -6.241 -4.231 10.714 1.00 92.00 85 ILE A N 1
ATOM 647 C CA . ILE A 1 85 ? -5.239 -4.151 9.641 1.00 92.00 85 ILE A CA 1
ATOM 648 C C . ILE A 1 85 ? -3.843 -3.906 10.228 1.00 92.00 85 ILE A C 1
ATOM 650 O O . ILE A 1 85 ? -2.879 -4.570 9.838 1.00 92.00 85 ILE A O 1
ATOM 654 N N . ALA A 1 86 ? -3.716 -2.999 11.200 1.00 92.25 86 ALA A N 1
ATOM 655 C CA . ALA A 1 86 ? -2.446 -2.735 11.877 1.00 92.25 86 ALA A CA 1
ATOM 656 C C . ALA A 1 86 ? -1.904 -3.991 12.579 1.00 92.25 86 ALA A C 1
ATOM 658 O O . ALA A 1 86 ? -0.698 -4.250 12.551 1.00 92.25 86 ALA A O 1
ATOM 659 N N . TYR A 1 87 ? -2.793 -4.809 13.152 1.00 92.25 87 TYR A N 1
ATOM 660 C CA . TYR A 1 87 ? -2.439 -6.083 13.762 1.00 92.25 87 TYR A CA 1
ATOM 661 C C . TYR A 1 87 ? -1.870 -7.076 12.744 1.00 92.25 87 TYR A C 1
ATOM 663 O O . TYR A 1 87 ? -0.887 -7.747 13.048 1.00 92.25 87 TYR A O 1
ATOM 671 N N . LEU A 1 88 ? -2.425 -7.160 11.532 1.00 92.81 88 LEU A N 1
ATOM 672 C CA . LEU A 1 88 ? -1.889 -8.035 10.483 1.00 92.81 88 LEU A CA 1
ATOM 673 C C . LEU A 1 88 ? -0.508 -7.596 9.988 1.00 92.81 88 LEU A C 1
ATOM 675 O O . LEU A 1 88 ? 0.341 -8.436 9.699 1.00 92.81 88 LEU A O 1
ATOM 679 N N . VAL A 1 89 ? -0.261 -6.288 9.916 1.00 94.12 89 VAL A N 1
ATOM 680 C CA . VAL A 1 89 ? 1.010 -5.729 9.424 1.00 94.12 89 VAL A CA 1
ATOM 681 C C . VAL A 1 89 ? 2.129 -5.802 10.474 1.00 94.12 89 VAL A C 1
ATOM 683 O O . VAL A 1 89 ? 3.305 -5.696 10.126 1.00 94.12 89 VAL A O 1
ATOM 686 N N . ARG A 1 90 ? 1.805 -6.056 11.751 1.00 94.19 90 ARG A N 1
ATOM 687 C CA . ARG A 1 90 ? 2.763 -6.041 12.877 1.00 94.19 90 ARG A CA 1
ATOM 688 C C . ARG A 1 90 ? 3.966 -6.975 12.720 1.00 94.19 90 ARG A C 1
ATOM 690 O O . ARG A 1 90 ? 4.964 -6.793 13.408 1.00 94.19 90 ARG A O 1
ATOM 697 N N . SER A 1 91 ? 3.861 -8.003 11.878 1.00 94.00 91 SER A N 1
ATOM 698 C CA . SER A 1 91 ? 4.954 -8.947 11.628 1.00 94.00 91 SER A CA 1
ATOM 699 C C . SER A 1 91 ? 6.124 -8.322 10.869 1.00 94.00 91 SER A C 1
ATOM 701 O O . SER A 1 91 ? 7.232 -8.839 10.951 1.00 94.00 91 SER A O 1
ATOM 703 N N . ASP A 1 92 ? 5.889 -7.237 10.126 1.00 95.56 92 ASP A N 1
ATOM 704 C CA . ASP A 1 92 ? 6.915 -6.491 9.400 1.00 95.56 92 ASP A CA 1
ATOM 705 C C . ASP A 1 92 ? 7.194 -5.170 10.139 1.00 95.56 92 ASP A C 1
ATOM 707 O O . ASP A 1 92 ? 6.399 -4.228 10.041 1.00 95.56 92 ASP A O 1
ATOM 711 N N . PRO A 1 93 ? 8.320 -5.060 10.874 1.00 95.12 93 PRO A N 1
ATOM 712 C CA . PRO A 1 93 ? 8.617 -3.878 11.677 1.00 95.12 93 PRO A CA 1
ATOM 713 C C . PRO A 1 93 ? 8.693 -2.589 10.856 1.00 95.12 93 PRO A C 1
ATOM 715 O O . PRO A 1 93 ? 8.329 -1.524 11.358 1.00 95.12 93 PRO A O 1
ATOM 718 N N . ARG A 1 94 ? 9.139 -2.661 9.593 1.00 95.81 94 ARG A N 1
ATOM 719 C CA . ARG A 1 94 ? 9.280 -1.480 8.731 1.00 95.81 94 ARG A CA 1
ATOM 720 C C . ARG A 1 94 ? 7.911 -0.980 8.292 1.00 95.81 94 ARG A C 1
ATOM 722 O O . ARG A 1 94 ? 7.608 0.199 8.466 1.00 95.81 94 ARG A O 1
ATOM 729 N N . LYS A 1 95 ? 7.061 -1.880 7.786 1.00 94.31 95 LYS A N 1
ATOM 730 C CA . LYS A 1 95 ? 5.690 -1.529 7.382 1.00 94.31 95 LYS A CA 1
ATOM 731 C C . LYS A 1 95 ? 4.852 -1.077 8.571 1.00 94.31 95 LYS A C 1
ATOM 733 O O . LYS A 1 95 ? 4.118 -0.102 8.451 1.00 94.31 95 LYS A O 1
ATOM 738 N N . PHE A 1 96 ? 4.995 -1.734 9.721 1.00 95.31 96 PHE A N 1
ATOM 739 C CA . PHE A 1 96 ? 4.261 -1.375 10.931 1.00 95.31 96 PHE A CA 1
ATOM 740 C C . PHE A 1 96 ? 4.639 0.016 11.450 1.00 95.31 96 PHE A C 1
ATOM 742 O O . PHE A 1 96 ? 3.757 0.832 11.718 1.00 95.31 96 PHE A O 1
ATOM 749 N N . SER A 1 97 ? 5.939 0.316 11.530 1.00 96.31 97 SER A N 1
ATOM 750 C CA . SER A 1 97 ? 6.420 1.642 11.945 1.00 96.31 97 SER A CA 1
ATOM 751 C C . SER A 1 97 ? 5.900 2.723 11.005 1.00 96.31 97 SER A C 1
ATOM 753 O O . SER A 1 97 ? 5.327 3.715 11.454 1.00 96.31 97 SER A O 1
ATOM 755 N N . ARG A 1 98 ? 5.988 2.475 9.692 1.00 96.38 98 ARG A N 1
ATOM 756 C CA . ARG A 1 98 ? 5.505 3.418 8.687 1.00 96.38 98 ARG A CA 1
ATOM 757 C C . ARG A 1 98 ? 3.993 3.641 8.761 1.00 96.38 98 ARG A C 1
ATOM 759 O O . ARG A 1 98 ? 3.543 4.778 8.669 1.00 96.38 98 ARG A O 1
ATOM 766 N N . ALA A 1 99 ? 3.206 2.582 8.947 1.00 94.94 99 ALA A N 1
ATOM 767 C CA . ALA A 1 99 ? 1.757 2.693 9.100 1.00 94.94 99 ALA A CA 1
ATOM 768 C C . ALA A 1 99 ? 1.383 3.532 10.332 1.00 94.94 99 ALA A C 1
ATOM 770 O O . ALA A 1 99 ? 0.510 4.392 10.250 1.00 94.94 99 ALA A O 1
ATOM 771 N N . LYS A 1 100 ? 2.085 3.333 11.454 1.00 93.81 100 LYS A N 1
ATOM 772 C CA . LYS A 1 100 ? 1.875 4.111 12.680 1.00 93.81 100 LYS A CA 1
ATOM 773 C C . LYS A 1 100 ? 2.156 5.601 12.472 1.00 93.81 100 LYS A C 1
ATOM 775 O O . LYS A 1 100 ? 1.346 6.425 12.881 1.00 93.81 100 LYS A O 1
ATOM 780 N N . GLU A 1 101 ? 3.267 5.946 11.823 1.00 95.81 101 GLU A N 1
ATOM 781 C CA . GLU A 1 101 ? 3.601 7.339 11.488 1.00 95.81 101 GLU A CA 1
ATOM 782 C C . GLU A 1 101 ? 2.519 8.002 10.628 1.00 95.81 101 GLU A C 1
ATOM 784 O O . GLU A 1 101 ? 2.094 9.118 10.917 1.00 95.81 101 GLU A O 1
ATOM 789 N N . LEU A 1 102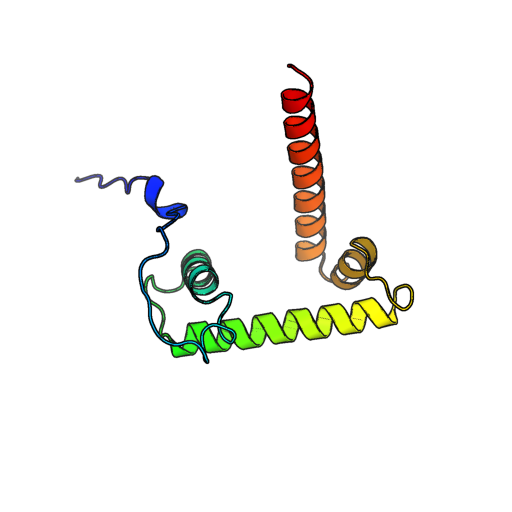 ? 2.052 7.310 9.583 1.00 95.44 102 LEU A N 1
ATOM 790 C CA . LEU A 1 102 ? 1.035 7.838 8.672 1.00 95.44 102 LEU A CA 1
ATOM 791 C C . LEU A 1 102 ? -0.306 8.083 9.375 1.00 9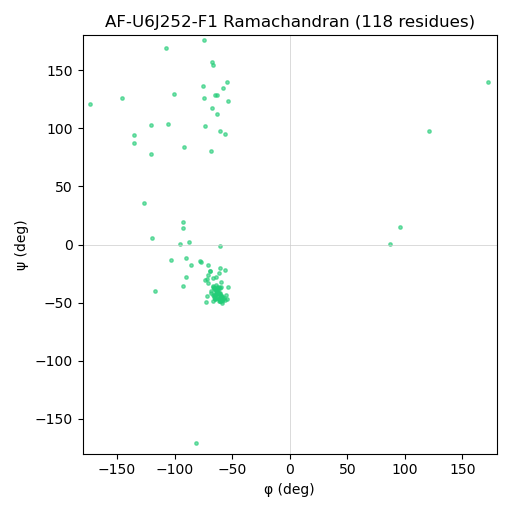5.44 102 LEU A C 1
ATOM 793 O O . LEU A 1 102 ? -0.961 9.089 9.104 1.00 95.44 102 LEU A O 1
ATOM 797 N N . LEU A 1 103 ? -0.702 7.197 10.293 1.00 93.56 103 LEU A N 1
ATOM 798 C CA . LEU A 1 103 ? -1.915 7.375 11.093 1.00 93.56 103 LEU A CA 1
ATOM 799 C C . LEU A 1 103 ? -1.812 8.592 12.020 1.00 93.56 103 LEU A C 1
ATOM 801 O O . LEU A 1 103 ? -2.752 9.383 12.075 1.00 93.56 103 LEU A O 1
ATOM 805 N N . LEU A 1 104 ? -0.666 8.775 12.685 1.00 94.31 104 LEU A N 1
ATOM 806 C CA . LEU A 1 104 ? -0.415 9.940 13.540 1.00 94.31 104 LEU A CA 1
ATOM 807 C C . LEU A 1 104 ? -0.484 11.244 12.739 1.00 94.31 104 LEU A C 1
ATOM 809 O O . LEU A 1 104 ? -1.208 12.163 13.112 1.00 94.31 104 LEU A O 1
ATOM 813 N N . LEU A 1 105 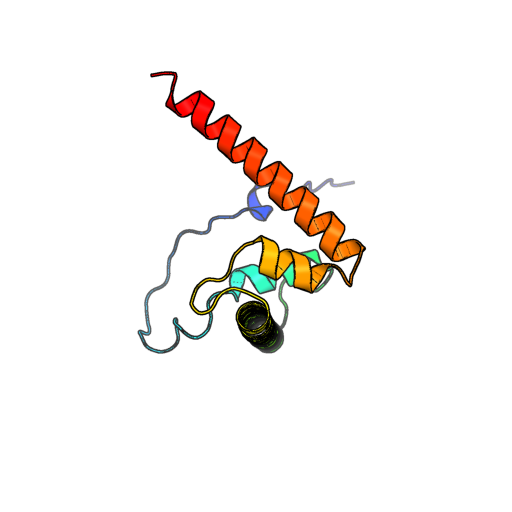? 0.197 11.299 11.592 1.00 94.81 105 LEU A N 1
ATOM 814 C CA . LEU A 1 105 ? 0.174 12.479 10.729 1.00 94.81 105 LEU A CA 1
ATOM 815 C C . LEU A 1 105 ? -1.240 12.774 10.208 1.00 94.81 105 LEU A C 1
ATOM 817 O O . LEU A 1 105 ? -1.658 13.930 10.151 1.00 94.81 105 LEU A O 1
ATOM 821 N N . SER A 1 106 ? -2.006 11.740 9.852 1.00 92.31 106 SER A N 1
ATOM 822 C CA . SER A 1 106 ? -3.399 11.917 9.439 1.00 92.31 106 SER A CA 1
ATOM 823 C C . SER A 1 106 ? -4.262 12.499 10.560 1.00 92.31 106 SER A C 1
ATOM 825 O O . SER A 1 106 ? -5.160 13.294 10.277 1.00 92.31 106 SER A O 1
ATOM 827 N N . GLU A 1 107 ? -4.031 12.108 11.813 1.00 93.19 107 GLU A N 1
ATOM 828 C CA . GLU A 1 107 ? -4.741 12.658 12.968 1.00 93.19 107 GLU A CA 1
ATOM 829 C C . GLU A 1 107 ? -4.399 14.139 13.176 1.00 93.19 107 GLU A C 1
ATOM 831 O O . GLU A 1 107 ? -5.304 14.965 13.325 1.00 93.19 107 GLU A O 1
ATOM 836 N N . GLU A 1 108 ? -3.115 14.496 13.099 1.00 93.88 108 GLU A N 1
ATOM 837 C CA . GLU A 1 108 ? -2.643 15.881 13.203 1.00 93.88 108 GLU A CA 1
ATOM 838 C C . GLU A 1 108 ? -3.236 16.775 12.108 1.00 93.88 108 GLU A C 1
ATOM 840 O O . GLU A 1 108 ? -3.773 17.845 12.406 1.00 93.88 108 GLU A O 1
ATOM 845 N N . LEU A 1 109 ? -3.226 16.316 10.852 1.00 91.56 109 LEU A N 1
ATOM 846 C CA . LEU A 1 109 ? -3.834 17.037 9.731 1.00 91.56 109 LEU A CA 1
ATOM 847 C C . LEU A 1 109 ? -5.339 17.235 9.929 1.00 91.56 109 LEU A C 1
ATOM 849 O O . LEU A 1 109 ? -5.865 18.316 9.665 1.00 91.56 109 LEU A O 1
ATOM 853 N N . ASN A 1 110 ? -6.045 16.214 10.417 1.00 91.75 110 ASN A N 1
ATOM 854 C CA . ASN A 1 110 ? -7.475 16.317 10.696 1.00 91.75 110 ASN A CA 1
ATOM 855 C C . ASN A 1 110 ? -7.768 17.286 11.847 1.00 91.75 110 ASN A C 1
ATOM 857 O 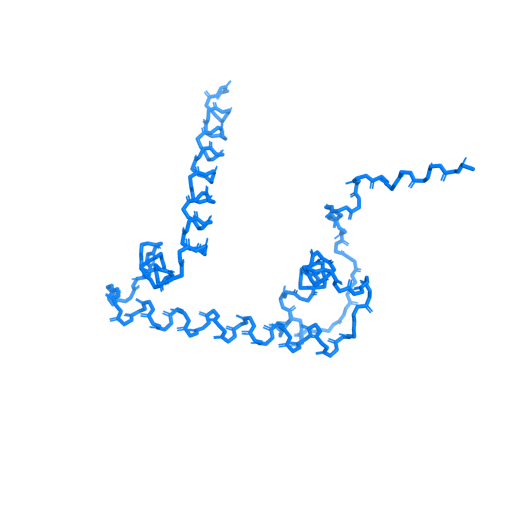O . ASN A 1 110 ? -8.763 18.010 11.800 1.00 91.75 110 ASN A O 1
ATOM 861 N N . LYS A 1 111 ? -6.909 17.331 12.869 1.00 91.75 111 LYS A N 1
ATOM 862 C CA . LYS A 1 111 ? -7.014 18.295 13.969 1.00 91.75 111 LYS A CA 1
ATOM 863 C C . LYS A 1 111 ? -6.773 19.724 13.485 1.00 91.75 111 LYS A C 1
ATOM 865 O O . LYS A 1 111 ? -7.536 20.610 13.857 1.00 91.75 111 LYS A O 1
ATOM 870 N N . ALA A 1 112 ? -5.767 19.931 12.636 1.00 90.50 112 ALA A N 1
ATOM 871 C CA . ALA A 1 112 ? -5.478 21.231 12.041 1.00 90.50 112 ALA A CA 1
ATOM 872 C C . ALA A 1 112 ? -6.663 21.735 11.206 1.00 90.50 112 ALA A C 1
ATOM 874 O O . ALA A 1 112 ? -7.129 22.844 11.435 1.00 90.50 112 ALA A O 1
ATOM 875 N N . LYS A 1 113 ? -7.223 20.897 10.321 1.00 88.38 113 LYS A N 1
ATOM 876 C CA . LYS A 1 113 ? -8.411 21.244 9.515 1.00 88.38 113 LYS A CA 1
ATOM 877 C C . LYS A 1 113 ? -9.594 21.696 10.376 1.00 88.38 113 LYS A C 1
ATOM 879 O O . LYS A 1 113 ? -10.170 22.744 10.122 1.00 88.38 113 LYS A O 1
ATOM 884 N N . LYS A 1 114 ? -9.894 20.956 11.449 1.00 88.69 114 LYS A N 1
ATOM 885 C CA . LYS A 1 114 ? -10.975 21.306 12.386 1.00 88.69 114 LYS A CA 1
ATOM 886 C C . LYS A 1 114 ? -10.742 22.619 13.133 1.00 88.69 114 LYS A C 1
ATOM 888 O O . LYS A 1 114 ? -11.713 23.232 13.558 1.00 88.69 114 LYS A O 1
ATOM 893 N N . ALA A 1 115 ? -9.493 23.022 13.361 1.00 81.44 115 ALA A N 1
ATOM 894 C CA . ALA A 1 115 ? -9.207 24.303 13.999 1.00 81.44 115 ALA A CA 1
ATOM 895 C C . ALA A 1 115 ? -9.590 25.470 13.075 1.00 81.44 115 ALA A C 1
ATOM 897 O O . ALA A 1 115 ? -10.235 26.400 13.531 1.00 81.44 115 ALA A O 1
ATOM 898 N N . PHE A 1 116 ? -9.298 25.360 11.774 1.00 80.25 116 PHE A N 1
ATOM 899 C CA . PHE A 1 116 ? -9.651 26.388 10.789 1.00 80.25 116 PHE A CA 1
ATOM 900 C C . PHE A 1 116 ? -11.157 26.476 10.502 1.00 80.25 116 PHE A C 1
ATOM 902 O O . PHE A 1 116 ? -11.663 27.569 10.274 1.00 80.25 116 PHE A O 1
ATOM 909 N N . ASP A 1 117 ? -11.884 25.354 10.548 1.00 74.38 117 ASP A N 1
ATOM 910 C CA . ASP A 1 117 ? -13.340 25.344 10.327 1.00 74.38 117 ASP A CA 1
ATOM 911 C C . ASP A 1 117 ? -14.140 25.972 11.490 1.00 74.38 117 ASP A C 1
ATOM 913 O O . ASP A 1 117 ? -15.302 26.318 11.307 1.00 74.38 117 ASP A O 1
ATOM 917 N N . ASN A 1 118 ? -13.544 26.114 12.682 1.00 61.47 118 ASN A N 1
ATOM 918 C CA . ASN A 1 118 ? -14.188 26.724 13.857 1.00 61.47 118 ASN A CA 1
ATOM 919 C C . ASN A 1 118 ? -13.863 28.224 14.032 1.00 61.47 118 ASN A C 1
ATOM 921 O O . ASN A 1 118 ? -14.340 28.827 14.992 1.00 61.47 118 ASN A O 1
ATOM 925 N N . ASP A 1 119 ? -13.070 28.817 13.132 1.00 58.22 119 ASP A N 1
ATOM 926 C CA . ASP A 1 119 ? -12.653 30.228 13.188 1.00 58.22 119 ASP A CA 1
ATOM 927 C C . ASP A 1 119 ? -13.580 31.185 12.388 1.00 58.22 119 ASP A C 1
ATOM 929 O O . ASP A 1 119 ? -13.224 32.347 12.173 1.00 58.22 119 ASP A O 1
ATOM 933 N N . PHE A 1 120 ? -14.786 30.738 11.990 1.00 47.88 120 PHE A N 1
ATOM 934 C CA . PHE A 1 120 ? -15.850 31.563 11.383 1.00 47.88 120 PHE A CA 1
ATOM 935 C C . PHE A 1 120 ? -17.242 31.268 11.954 1.00 47.88 120 PHE A C 1
ATOM 937 O O . PHE A 1 120 ? -17.629 30.079 12.012 1.00 47.88 120 PHE A O 1
#

Radius of gyration: 19.36 Å; Cα contacts (8 Å, |Δi|>4): 45; chains: 1; bounding box: 46×45×39 Å

Organism: Echinococcus granulosus (NCBI:txid6210)

InterPro domains:
  IPR003195 Transcription initiation factor IID, subunit 13 [PF02269] (29-118)
  IPR003195 Transcription initiation factor IID, subunit 13 [PTHR11380] (18-118)
  IPR009072 Histone-fold [G3DSA:1.10.20.10] (30-74)
  IPR009072 Histone-fold [SSF47113] (31-73)